Protein AF-A0A4C2ACC9-F1 (afdb_monomer_lite)

Secondary structure (DSSP, 8-state):
--TTS-EEEEETTTTEEEEE-TTSSEEEEEETTEEEEEETTEEEEEE--TTS--EEEEEETTEEEEEETT-S-EEEEETTEEEEE--------S-THHHHHT-

Structure (mmCIF, N/CA/C/O backbone):
data_AF-A0A4C2ACC9-F1
#
_entry.id   AF-A0A4C2ACC9-F1
#
loop_
_atom_site.group_PDB
_atom_site.id
_atom_site.type_symbol
_atom_site.label_atom_id
_atom_site.label_alt_id
_atom_site.label_comp_id
_atom_site.label_asym_id
_atom_site.label_entity_id
_atom_site.label_seq_id
_atom_site.pdbx_PDB_ins_code
_atom_site.Cartn_x
_atom_site.Cartn_y
_atom_site.Cartn_z
_atom_site.occupancy
_atom_site.B_iso_or_equiv
_atom_site.auth_seq_id
_atom_site.auth_comp_id
_atom_site.auth_asym_id
_atom_site.auth_atom_id
_atom_site.pdbx_PDB_model_num
ATOM 1 N N . MET A 1 1 ? 14.655 -3.770 -15.745 1.00 89.19 1 MET A N 1
ATOM 2 C CA . MET A 1 1 ? 14.183 -2.541 -16.412 1.00 89.19 1 MET A CA 1
ATOM 3 C C . MET A 1 1 ? 13.518 -2.969 -17.703 1.00 89.19 1 MET A C 1
ATOM 5 O O . MET A 1 1 ? 14.042 -3.882 -18.333 1.00 89.19 1 MET A O 1
ATOM 9 N N . THR A 1 2 ? 12.357 -2.424 -18.042 1.00 92.31 2 THR A N 1
ATOM 10 C CA . THR A 1 2 ? 11.725 -2.678 -19.342 1.00 92.31 2 THR A CA 1
ATOM 11 C C . THR A 1 2 ? 12.346 -1.781 -20.416 1.00 92.31 2 THR A C 1
ATOM 13 O O . THR A 1 2 ? 12.988 -0.780 -20.096 1.00 92.31 2 THR A O 1
ATOM 16 N N . ILE A 1 3 ? 12.158 -2.125 -21.694 1.00 91.19 3 ILE A N 1
ATOM 17 C CA . ILE A 1 3 ? 12.659 -1.321 -22.828 1.00 91.19 3 ILE A CA 1
ATOM 18 C C . ILE A 1 3 ? 12.072 0.096 -22.796 1.00 91.19 3 ILE A C 1
ATOM 20 O O . ILE A 1 3 ? 12.732 1.061 -23.165 1.00 91.19 3 ILE A O 1
ATOM 24 N N . ASP A 1 4 ? 10.835 0.224 -22.328 1.00 89.94 4 ASP A N 1
ATOM 25 C CA . ASP A 1 4 ? 10.113 1.483 -22.248 1.00 89.94 4 ASP A CA 1
ATOM 26 C C . ASP A 1 4 ? 10.424 2.291 -20.972 1.00 89.94 4 ASP A C 1
ATOM 28 O O . ASP A 1 4 ? 9.948 3.414 -20.843 1.00 89.94 4 ASP A O 1
ATOM 32 N N . GLY A 1 5 ? 11.282 1.786 -20.077 1.00 94.44 5 GLY A N 1
ATOM 33 C CA . GLY A 1 5 ? 11.874 2.562 -18.981 1.00 94.44 5 GLY A CA 1
ATOM 34 C C . GLY A 1 5 ? 11.269 2.336 -17.594 1.00 94.44 5 GLY A C 1
ATOM 35 O O . GLY A 1 5 ? 11.657 3.024 -16.651 1.00 94.44 5 GLY A O 1
ATOM 36 N N . ALA A 1 6 ? 10.364 1.370 -17.421 1.00 97.62 6 ALA A N 1
ATOM 37 C CA . ALA A 1 6 ? 9.929 0.950 -16.092 1.00 97.62 6 ALA A CA 1
ATOM 38 C C . ALA A 1 6 ? 11.067 0.223 -15.354 1.00 97.6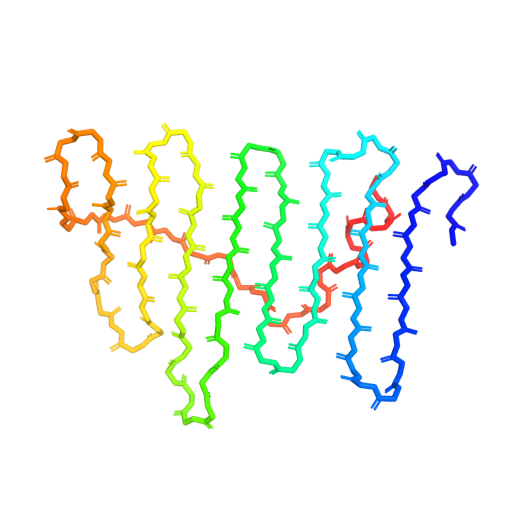2 6 ALA A C 1
ATOM 40 O O . ALA A 1 6 ? 11.895 -0.486 -15.943 1.00 97.62 6 ALA A O 1
ATOM 41 N N . VAL A 1 7 ? 11.109 0.362 -14.030 1.00 97.94 7 VAL A N 1
ATOM 42 C CA . VAL A 1 7 ? 12.165 -0.206 -13.183 1.00 97.94 7 VAL A CA 1
ATOM 43 C C . VAL A 1 7 ? 11.542 -1.086 -12.115 1.00 97.94 7 VAL A C 1
ATOM 45 O O . VAL A 1 7 ? 10.604 -0.687 -11.437 1.00 97.94 7 VAL A O 1
ATOM 48 N N . ARG A 1 8 ? 12.092 -2.288 -11.933 1.00 97.88 8 ARG A N 1
ATOM 49 C CA . ARG A 1 8 ? 11.792 -3.169 -10.804 1.00 97.88 8 ARG A CA 1
ATOM 50 C C . ARG A 1 8 ? 13.098 -3.717 -10.263 1.00 97.88 8 ARG A C 1
ATOM 52 O O . ARG A 1 8 ? 13.940 -4.177 -11.033 1.00 97.88 8 ARG A O 1
ATOM 59 N N . MET A 1 9 ? 13.264 -3.637 -8.952 1.00 97.88 9 MET A N 1
ATOM 60 C CA . MET A 1 9 ? 14.446 -4.085 -8.229 1.00 97.88 9 MET A CA 1
ATOM 61 C C . MET A 1 9 ? 14.027 -5.073 -7.151 1.00 97.88 9 MET A C 1
ATOM 63 O O . MET A 1 9 ? 13.013 -4.883 -6.479 1.00 97.88 9 MET A O 1
ATOM 67 N N . THR A 1 10 ? 14.831 -6.114 -6.962 1.00 97.88 10 THR A N 1
ATOM 68 C CA . THR A 1 10 ? 14.590 -7.140 -5.949 1.00 97.88 10 THR A CA 1
ATOM 69 C C . THR A 1 10 ? 15.845 -7.310 -5.109 1.00 97.88 10 THR A C 1
ATOM 71 O O . THR A 1 10 ? 16.890 -7.712 -5.611 1.00 97.88 10 THR A O 1
ATOM 74 N N . ASN A 1 11 ? 15.736 -7.021 -3.816 1.00 97.75 11 ASN A N 1
ATOM 75 C CA . ASN A 1 11 ? 16.727 -7.403 -2.825 1.00 97.75 11 ASN A CA 1
ATOM 76 C C . ASN A 1 11 ? 16.280 -8.727 -2.201 1.00 97.75 11 ASN A C 1
ATOM 78 O O . ASN A 1 11 ? 15.498 -8.747 -1.250 1.00 97.75 11 ASN A O 1
ATOM 82 N N . VAL A 1 12 ? 16.782 -9.827 -2.761 1.00 95.81 12 VAL A N 1
ATOM 83 C CA . VAL A 1 12 ? 16.433 -11.192 -2.338 1.00 95.81 12 VAL A CA 1
ATOM 84 C C . VAL A 1 12 ? 16.843 -11.448 -0.885 1.00 95.81 12 VAL A C 1
ATOM 86 O O . VAL A 1 12 ? 16.089 -12.060 -0.140 1.00 95.81 12 VAL A O 1
ATOM 89 N N . LYS A 1 13 ? 17.993 -10.920 -0.443 1.00 97.62 13 LYS A N 1
ATOM 90 C CA . LYS A 1 13 ? 18.508 -11.126 0.923 1.00 97.62 13 LYS A CA 1
ATOM 91 C C . LYS A 1 13 ? 17.550 -10.601 1.995 1.00 97.62 13 LYS A C 1
ATOM 93 O O . LYS A 1 13 ? 17.389 -11.234 3.031 1.00 97.62 13 LYS A O 1
ATOM 98 N N . ASN A 1 14 ? 16.931 -9.450 1.741 1.00 97.31 14 ASN A N 1
ATOM 99 C CA . ASN A 1 14 ? 16.046 -8.787 2.700 1.00 97.31 14 ASN A CA 1
ATOM 100 C C .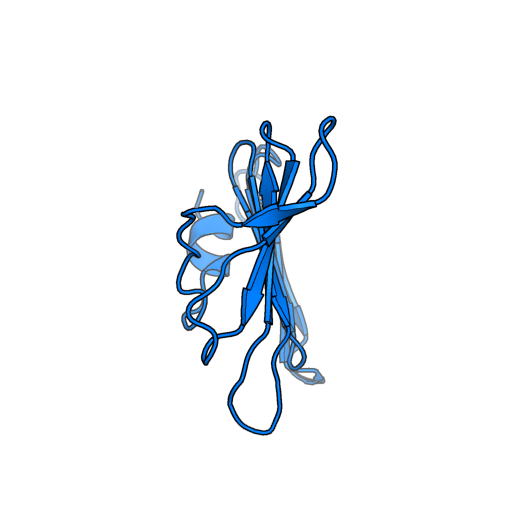 ASN A 1 14 ? 14.555 -8.953 2.362 1.00 97.31 14 ASN A C 1
ATOM 102 O O . ASN A 1 14 ? 13.717 -8.380 3.054 1.00 97.31 14 ASN A O 1
ATOM 106 N N . ASN A 1 15 ? 14.214 -9.701 1.306 1.00 95.94 15 ASN A N 1
ATOM 107 C CA . ASN A 1 15 ? 12.850 -9.839 0.786 1.00 95.94 15 ASN A CA 1
ATOM 108 C C . ASN A 1 15 ? 12.168 -8.487 0.505 1.00 95.94 15 ASN A C 1
ATOM 110 O O . ASN A 1 15 ? 11.015 -8.266 0.880 1.00 95.94 15 ASN A O 1
ATOM 114 N N . ILE A 1 16 ? 12.896 -7.574 -0.148 1.00 98.25 16 ILE A N 1
ATOM 115 C CA . ILE A 1 16 ? 12.389 -6.247 -0.521 1.00 98.25 16 ILE A CA 1
ATOM 116 C C . ILE A 1 16 ? 12.236 -6.168 -2.037 1.00 98.25 16 ILE A C 1
ATOM 118 O O . ILE A 1 16 ? 13.166 -6.499 -2.775 1.00 98.25 16 ILE A O 1
ATOM 122 N N . ILE A 1 17 ? 11.087 -5.688 -2.504 1.00 98.44 17 ILE A N 1
ATOM 123 C CA . ILE A 1 17 ? 10.818 -5.442 -3.923 1.00 98.44 17 ILE A CA 1
ATOM 124 C C . ILE A 1 17 ? 10.383 -3.993 -4.093 1.00 98.44 17 ILE A C 1
ATOM 126 O O . ILE A 1 17 ? 9.504 -3.523 -3.377 1.00 98.44 17 ILE A O 1
ATOM 130 N N . LEU A 1 18 ? 10.988 -3.302 -5.051 1.00 98.25 18 LEU A N 1
ATOM 131 C CA . LEU A 1 18 ? 10.629 -1.948 -5.460 1.00 98.25 18 LEU A CA 1
ATOM 132 C C . LEU A 1 18 ? 10.258 -1.963 -6.939 1.00 98.25 18 LEU A C 1
ATOM 134 O O . LEU A 1 18 ? 10.963 -2.588 -7.729 1.00 98.25 18 LEU A O 1
ATOM 138 N N . ALA A 1 19 ? 9.195 -1.266 -7.326 1.00 98.31 19 ALA A N 1
ATOM 139 C CA . ALA A 1 19 ? 8.823 -1.071 -8.722 1.00 98.31 19 ALA A CA 1
ATOM 140 C C . ALA A 1 19 ? 8.341 0.357 -8.988 1.00 98.31 19 ALA A C 1
ATOM 142 O O . ALA A 1 19 ? 7.707 0.976 -8.136 1.00 98.31 19 ALA A O 1
ATOM 143 N N . LEU A 1 20 ? 8.620 0.850 -10.190 1.00 97.81 20 LEU A N 1
ATOM 144 C CA . LEU A 1 20 ? 8.207 2.147 -10.709 1.00 97.81 20 LEU A CA 1
ATOM 145 C C . LEU A 1 20 ? 7.818 1.968 -12.180 1.00 97.81 20 LEU A C 1
ATOM 147 O O . LEU A 1 20 ? 8.615 1.459 -12.970 1.00 97.81 20 LEU A O 1
ATOM 151 N N . SER A 1 21 ? 6.600 2.374 -12.537 1.00 97.00 21 SER A N 1
ATOM 152 C CA . SER A 1 21 ? 6.126 2.373 -13.929 1.00 97.00 21 SER A CA 1
ATOM 153 C C . SER A 1 21 ? 6.889 3.396 -14.769 1.00 97.00 21 SER A C 1
ATOM 155 O O . SER A 1 21 ? 7.354 4.398 -14.220 1.00 97.00 21 SER A O 1
ATOM 157 N N . ARG A 1 22 ? 6.908 3.231 -16.095 1.00 95.31 22 ARG A N 1
ATOM 158 C CA . ARG A 1 22 ? 7.571 4.156 -17.033 1.00 95.31 22 ARG A CA 1
ATOM 159 C C . ARG A 1 22 ? 7.242 5.633 -16.791 1.00 95.31 22 ARG A C 1
ATOM 161 O O . ARG A 1 22 ? 8.125 6.481 -16.819 1.00 95.31 22 ARG A O 1
ATOM 168 N N . SER A 1 23 ? 5.964 5.953 -16.594 1.00 93.75 23 SER A N 1
ATOM 169 C CA . SER A 1 23 ? 5.482 7.335 -16.453 1.00 93.75 23 SER A CA 1
ATOM 170 C C . SER A 1 23 ? 5.639 7.905 -15.040 1.00 93.75 23 SER A C 1
ATOM 172 O O . SER A 1 23 ? 5.305 9.063 -14.809 1.00 93.75 23 SER A O 1
ATOM 174 N N . GLY A 1 24 ? 6.068 7.089 -14.072 1.00 91.62 24 GLY A N 1
ATOM 175 C CA . GLY A 1 24 ? 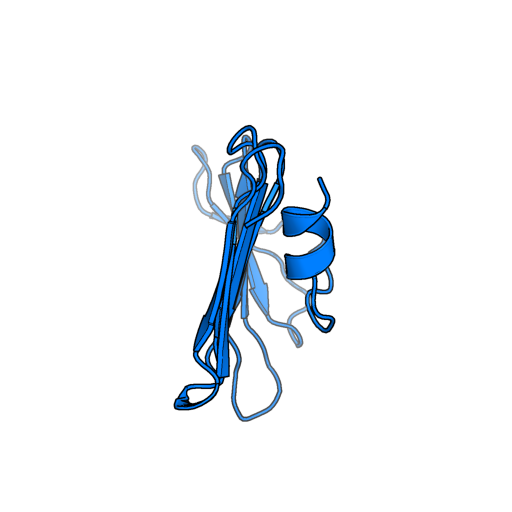6.032 7.431 -12.649 1.00 91.62 24 GLY A CA 1
ATOM 176 C C . GLY A 1 24 ? 4.624 7.485 -12.033 1.00 91.62 24 GLY A C 1
ATOM 177 O O . GLY A 1 24 ? 4.498 7.734 -10.837 1.00 91.62 24 GLY A O 1
ATOM 178 N N . ALA A 1 25 ? 3.563 7.210 -12.803 1.00 94.00 25 ALA A N 1
ATOM 179 C CA . ALA A 1 25 ? 2.174 7.272 -12.331 1.00 94.00 25 ALA A CA 1
ATOM 180 C C . ALA A 1 25 ? 1.772 6.114 -11.392 1.00 94.00 25 ALA A C 1
ATOM 182 O O . ALA A 1 25 ? 0.693 6.137 -10.793 1.00 94.00 25 ALA A O 1
ATOM 183 N N . ALA A 1 26 ? 2.613 5.083 -11.279 1.00 96.94 26 ALA A N 1
ATOM 184 C CA . ALA A 1 26 ? 2.478 4.016 -10.302 1.00 96.94 26 ALA A CA 1
ATOM 185 C C . ALA A 1 26 ? 3.842 3.614 -9.727 1.00 96.94 26 ALA A C 1
ATOM 187 O O . ALA A 1 26 ? 4.845 3.548 -10.442 1.00 96.94 26 ALA A O 1
ATOM 188 N N . ALA A 1 27 ? 3.865 3.311 -8.432 1.00 97.94 27 ALA A N 1
ATOM 189 C CA . ALA A 1 27 ? 5.043 2.805 -7.736 1.00 97.94 27 ALA A CA 1
ATOM 190 C C . ALA A 1 27 ? 4.634 1.795 -6.659 1.00 97.94 27 ALA A C 1
ATOM 192 O O . ALA A 1 27 ? 3.557 1.906 -6.077 1.00 97.94 27 ALA A O 1
ATOM 193 N N . GLY A 1 28 ? 5.488 0.816 -6.380 1.00 98.12 28 GLY A N 1
ATOM 194 C CA . GLY A 1 28 ? 5.217 -0.224 -5.395 1.00 98.12 28 GLY A CA 1
ATOM 195 C C . GLY A 1 28 ? 6.436 -0.588 -4.560 1.00 98.12 28 GLY A C 1
ATOM 196 O O . GLY A 1 28 ? 7.545 -0.675 -5.083 1.00 98.12 28 GLY A O 1
ATOM 197 N N . LEU A 1 29 ? 6.211 -0.837 -3.273 1.00 98.44 29 LEU A N 1
ATOM 198 C CA . LEU A 1 29 ? 7.175 -1.388 -2.326 1.00 98.44 29 LEU A CA 1
ATOM 199 C C . LEU A 1 29 ? 6.551 -2.598 -1.630 1.00 98.44 29 LEU A C 1
ATOM 201 O O . LEU A 1 29 ? 5.484 -2.489 -1.027 1.00 98.44 29 LEU A O 1
ATOM 205 N N . ILE A 1 30 ? 7.258 -3.722 -1.645 1.00 98.38 30 ILE A N 1
ATOM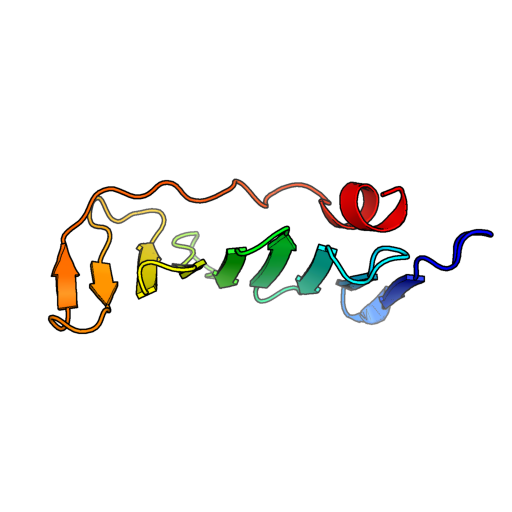 206 C CA . ILE A 1 30 ? 7.005 -4.868 -0.771 1.00 98.38 30 ILE A CA 1
ATOM 207 C C . ILE A 1 30 ? 8.200 -4.994 0.168 1.00 98.38 30 ILE A C 1
ATOM 209 O O . ILE A 1 30 ? 9.337 -5.089 -0.285 1.00 98.38 30 ILE A O 1
ATOM 213 N N . HIS A 1 31 ? 7.936 -4.985 1.470 1.00 97.50 31 HIS A N 1
ATOM 214 C CA . HIS A 1 31 ? 8.911 -5.113 2.547 1.00 97.50 31 HIS A CA 1
ATOM 215 C C . HIS A 1 31 ? 8.383 -6.121 3.591 1.00 97.50 31 HIS A C 1
ATOM 217 O O . HIS A 1 31 ? 7.167 -6.230 3.774 1.00 97.50 31 HIS A O 1
ATOM 223 N N . PRO A 1 32 ? 9.239 -6.838 4.345 1.00 95.75 32 PRO A N 1
ATOM 224 C CA . PRO A 1 32 ? 8.773 -7.771 5.380 1.00 95.75 32 PRO A CA 1
ATOM 225 C C . PRO A 1 32 ? 7.834 -7.142 6.422 1.00 95.75 32 PRO A C 1
ATOM 227 O O . PRO A 1 32 ? 6.892 -7.782 6.884 1.00 95.75 32 PRO A O 1
ATOM 230 N N . ASN A 1 33 ? 8.057 -5.864 6.740 1.00 96.19 33 ASN A N 1
ATOM 231 C CA . ASN A 1 33 ? 7.259 -5.105 7.712 1.00 96.19 33 ASN A CA 1
ATOM 232 C C . ASN A 1 33 ? 6.072 -4.350 7.096 1.00 96.19 33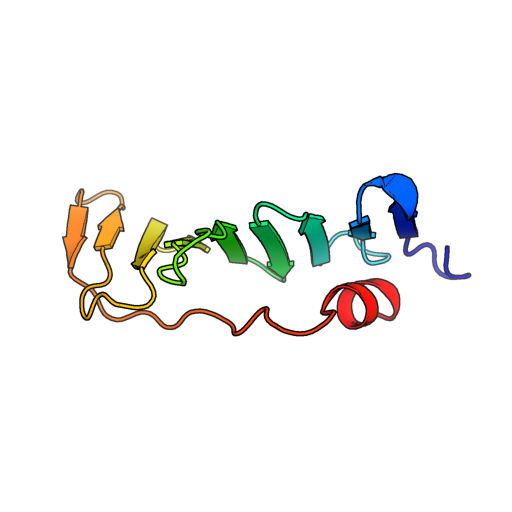 ASN A C 1
ATOM 234 O O . ASN A 1 33 ? 5.308 -3.723 7.828 1.00 96.19 33 ASN A O 1
ATOM 238 N N . GLY A 1 34 ? 5.892 -4.381 5.775 1.00 96.81 34 GLY A N 1
ATOM 239 C CA . GLY A 1 34 ? 4.779 -3.670 5.163 1.00 96.81 34 GLY A CA 1
ATOM 240 C C . GLY A 1 34 ? 4.864 -3.508 3.656 1.00 96.81 34 GLY A C 1
ATOM 241 O O . GLY A 1 34 ? 5.815 -3.923 3.003 1.00 96.81 34 GLY A O 1
ATOM 242 N N . ARG A 1 35 ? 3.830 -2.902 3.092 1.00 98.25 35 ARG A N 1
ATOM 243 C CA . ARG A 1 35 ? 3.678 -2.687 1.657 1.00 98.25 35 ARG A CA 1
ATOM 244 C C . ARG A 1 35 ? 3.218 -1.258 1.416 1.00 98.25 35 ARG A C 1
ATOM 246 O O . ARG A 1 35 ? 2.466 -0.722 2.226 1.00 98.25 35 ARG A O 1
ATOM 253 N N . VAL A 1 36 ? 3.672 -0.657 0.323 1.00 98.44 36 VAL A N 1
ATOM 254 C CA . VAL A 1 36 ? 3.219 0.663 -0.133 1.00 98.44 36 VAL A CA 1
ATOM 255 C C . VAL A 1 36 ? 2.872 0.558 -1.606 1.00 98.44 36 VAL A C 1
ATOM 257 O O . VAL A 1 36 ? 3.703 0.112 -2.397 1.00 98.44 36 VAL A O 1
ATOM 260 N N . TYR A 1 37 ? 1.670 0.979 -1.978 1.00 98.19 37 TYR A N 1
ATOM 261 C CA . TYR A 1 37 ? 1.222 1.012 -3.359 1.00 98.19 37 TYR A CA 1
ATOM 262 C C . TYR A 1 37 ? 0.702 2.397 -3.725 1.00 98.19 37 TYR A C 1
ATOM 264 O O . TYR A 1 37 ? -0.330 2.848 -3.236 1.00 98.19 37 TYR A O 1
ATOM 272 N N . HIS A 1 38 ? 1.431 3.068 -4.607 1.00 96.12 38 HIS A N 1
ATOM 273 C CA . HIS A 1 38 ? 1.028 4.308 -5.246 1.00 96.12 38 HIS A CA 1
ATOM 274 C C . HIS A 1 38 ? 0.408 3.997 -6.610 1.00 96.12 38 HIS A C 1
ATOM 276 O O . HIS A 1 38 ? 1.039 3.350 -7.453 1.00 96.12 38 HIS A O 1
ATOM 282 N N . TYR A 1 39 ? -0.815 4.475 -6.835 1.00 94.44 39 TYR A N 1
ATOM 283 C CA . TYR A 1 39 ? -1.509 4.338 -8.108 1.00 94.44 39 TYR A CA 1
ATOM 284 C C . TYR A 1 39 ? -2.461 5.514 -8.354 1.00 94.44 39 TYR A C 1
ATOM 286 O O . TYR A 1 39 ? -3.349 5.817 -7.552 1.00 94.44 39 TYR A O 1
ATOM 294 N N . GLY A 1 40 ? -2.303 6.174 -9.505 1.00 90.81 40 GLY A N 1
ATOM 295 C CA . GLY A 1 40 ? -3.120 7.339 -9.846 1.00 90.81 40 GLY A CA 1
ATOM 296 C C . GLY A 1 40 ? -2.934 8.455 -8.815 1.00 90.81 40 GLY A C 1
ATOM 297 O O . GLY A 1 40 ? -1.833 8.952 -8.643 1.00 90.81 40 GLY A O 1
ATOM 298 N N . SER A 1 41 ? -4.005 8.842 -8.118 1.00 92.75 41 SER A N 1
ATOM 299 C CA . SER A 1 41 ? -3.976 9.864 -7.057 1.00 92.75 41 SER A CA 1
ATOM 300 C C . SER A 1 41 ? -4.016 9.293 -5.634 1.00 92.75 41 SER A C 1
ATOM 302 O O . SER A 1 41 ? -4.327 10.018 -4.686 1.00 92.75 41 SER A O 1
ATOM 304 N N . ARG A 1 42 ? -3.773 7.986 -5.473 1.00 96.19 42 ARG A N 1
ATOM 305 C CA . ARG A 1 42 ? -3.879 7.278 -4.192 1.00 96.19 42 ARG A CA 1
ATOM 306 C C . ARG A 1 42 ? -2.559 6.637 -3.801 1.00 96.19 42 ARG A C 1
ATOM 308 O O . ARG A 1 42 ? -1.817 6.146 -4.651 1.00 96.19 42 ARG A O 1
ATOM 315 N N . VAL A 1 43 ? -2.316 6.593 -2.497 1.00 98.25 43 VAL A N 1
ATOM 316 C CA . VAL A 1 43 ? -1.251 5.790 -1.893 1.00 98.25 43 VAL A CA 1
ATOM 317 C C . VAL A 1 43 ? -1.860 4.949 -0.788 1.00 98.25 43 VAL A C 1
ATOM 319 O O . VAL A 1 43 ? -2.458 5.491 0.138 1.00 98.25 43 VAL A O 1
ATOM 322 N N . GLU A 1 44 ? -1.693 3.638 -0.872 1.00 98.25 44 GLU A N 1
ATOM 323 C CA . GLU A 1 44 ? -2.102 2.698 0.166 1.00 98.25 44 GLU A CA 1
ATOM 324 C C . GLU A 1 44 ? -0.888 2.082 0.842 1.00 98.25 44 GLU A C 1
ATOM 326 O O . GLU A 1 44 ? 0.101 1.741 0.199 1.00 98.25 44 GLU A O 1
ATOM 331 N N . ILE A 1 45 ? -0.965 1.960 2.160 1.00 98.38 45 ILE A N 1
ATOM 332 C CA . ILE A 1 45 ? 0.084 1.428 3.015 1.00 98.38 45 ILE A CA 1
ATOM 333 C C . ILE A 1 45 ? -0.535 0.319 3.851 1.00 98.38 45 ILE A C 1
ATOM 335 O O . ILE A 1 45 ? -1.569 0.518 4.483 1.00 98.38 45 ILE A O 1
ATOM 339 N N . GLN A 1 46 ? 0.126 -0.830 3.892 1.00 97.75 46 GLN A N 1
ATOM 340 C CA . GLN A 1 46 ? -0.153 -1.901 4.841 1.00 97.75 46 GLN A CA 1
ATOM 341 C C . GLN A 1 46 ? 1.069 -2.045 5.738 1.00 97.75 46 GLN A C 1
ATOM 343 O O . GLN A 1 46 ? 2.147 -2.396 5.267 1.00 97.75 46 GLN A O 1
ATOM 348 N N . ALA A 1 47 ? 0.910 -1.808 7.032 1.00 97.19 47 ALA A N 1
ATOM 349 C CA . ALA A 1 47 ? 1.899 -2.160 8.036 1.00 97.19 47 ALA A CA 1
ATOM 350 C C . ALA A 1 47 ? 1.596 -3.570 8.551 1.00 97.19 47 ALA A C 1
ATOM 352 O O . ALA A 1 47 ? 0.522 -3.823 9.113 1.00 97.19 47 ALA A O 1
ATOM 353 N N . ARG A 1 48 ? 2.544 -4.494 8.358 1.00 94.12 48 ARG A N 1
ATOM 354 C CA . ARG A 1 48 ? 2.387 -5.873 8.822 1.00 94.12 48 ARG A CA 1
ATOM 355 C C . ARG A 1 48 ? 2.470 -5.939 10.336 1.00 94.12 48 ARG A C 1
ATOM 357 O O . ARG A 1 48 ? 3.330 -5.317 10.954 1.00 94.12 48 ARG A O 1
ATOM 364 N N . HIS A 1 49 ? 1.604 -6.752 10.925 1.00 89.94 49 HIS A N 1
ATOM 365 C CA . HIS A 1 49 ? 1.666 -7.094 12.337 1.00 89.94 49 HIS A CA 1
ATOM 366 C C . HIS A 1 49 ? 1.963 -8.582 12.495 1.00 89.94 49 HIS A C 1
ATOM 368 O O . HIS A 1 49 ? 1.314 -9.408 11.857 1.00 89.94 49 HIS A O 1
ATOM 374 N N . GLN A 1 50 ? 2.908 -8.938 13.369 1.00 82.88 50 GLN A N 1
ATOM 375 C CA . GLN A 1 50 ? 3.328 -10.334 13.553 1.00 82.88 50 GLN A CA 1
ATOM 376 C C . GLN A 1 50 ? 2.178 -11.256 13.996 1.00 82.88 50 GLN A C 1
ATOM 378 O O . GLN A 1 50 ? 2.193 -12.440 13.685 1.00 82.88 50 GLN A O 1
ATOM 383 N N . GLN A 1 51 ? 1.160 -10.708 14.667 1.00 85.44 51 GLN A N 1
ATOM 384 C CA . GLN A 1 51 ? -0.002 -11.452 15.174 1.00 85.44 51 GLN A CA 1
ATOM 385 C C . GLN A 1 51 ? -1.254 -11.327 14.276 1.00 85.44 51 GLN A C 1
ATOM 387 O O . GLN A 1 51 ? -2.368 -11.521 14.747 1.00 85.44 51 GLN A O 1
ATOM 392 N N . GLY A 1 52 ? -1.112 -10.926 13.007 1.00 85.06 52 GLY A N 1
ATOM 393 C CA . GLY A 1 52 ? -2.208 -10.958 12.021 1.00 85.06 52 GLY A CA 1
ATOM 394 C C . GLY A 1 52 ? -3.151 -9.747 11.983 1.00 85.06 52 GLY A C 1
ATOM 395 O O . GLY A 1 52 ? -3.957 -9.646 11.069 1.00 85.06 52 GLY A O 1
ATOM 396 N N . ASN A 1 53 ? -3.038 -8.788 12.907 1.00 93.81 53 ASN A N 1
ATOM 397 C CA . ASN A 1 53 ? -3.821 -7.543 12.867 1.00 93.81 53 ASN A CA 1
ATOM 398 C C . ASN A 1 53 ? -3.081 -6.415 12.121 1.00 93.81 53 ASN A C 1
ATOM 400 O O . ASN A 1 53 ? -2.526 -5.495 12.745 1.00 93.81 53 ASN A O 1
ATOM 404 N N . ASN A 1 54 ? -3.003 -6.522 10.792 1.00 95.75 54 ASN A N 1
ATOM 405 C CA . ASN A 1 54 ? -2.327 -5.525 9.960 1.00 95.75 54 ASN A CA 1
ATOM 406 C C . ASN A 1 54 ? -3.013 -4.161 10.078 1.00 95.75 54 ASN A C 1
ATOM 408 O O . ASN A 1 54 ? -4.221 -4.079 10.283 1.00 95.75 54 ASN A O 1
ATOM 412 N N . LYS A 1 55 ? -2.233 -3.085 9.964 1.00 96.75 55 LYS A N 1
ATOM 413 C CA . LYS A 1 55 ? -2.764 -1.716 9.958 1.00 96.75 55 LYS A CA 1
ATOM 414 C C . LYS A 1 55 ? -2.681 -1.154 8.556 1.00 96.75 55 LYS A C 1
ATOM 416 O O . LYS A 1 55 ? -1.717 -1.421 7.842 1.00 96.75 55 LYS A O 1
ATOM 421 N N . TYR A 1 56 ? -3.666 -0.358 8.192 1.00 97.81 56 TYR A N 1
ATOM 422 C CA . TYR A 1 56 ? -3.793 0.197 6.862 1.00 97.81 56 TYR A CA 1
ATOM 423 C C . TYR A 1 56 ? -3.864 1.713 6.933 1.00 97.81 56 TYR A C 1
ATOM 425 O O . TYR A 1 56 ? -4.496 2.267 7.834 1.00 97.81 56 TYR A O 1
ATOM 433 N N . ALA A 1 57 ? -3.228 2.370 5.971 1.00 98.19 57 ALA A N 1
ATOM 434 C CA . ALA A 1 57 ? -3.376 3.795 5.733 1.00 98.19 57 ALA A CA 1
ATOM 435 C C . ALA A 1 57 ? -3.615 4.045 4.242 1.00 98.19 57 ALA A C 1
ATOM 437 O O . ALA A 1 57 ? -2.988 3.406 3.399 1.00 98.19 57 ALA A O 1
ATOM 438 N N . LYS A 1 58 ? -4.509 4.974 3.910 1.00 98.12 58 LYS A N 1
ATOM 439 C CA . LYS A 1 58 ? -4.779 5.396 2.535 1.00 98.12 58 LYS A CA 1
ATOM 440 C C . LYS A 1 58 ? -4.741 6.909 2.454 1.00 98.12 58 LYS A C 1
ATOM 442 O O . LYS A 1 58 ? -5.562 7.578 3.072 1.00 98.12 58 LYS A O 1
ATOM 447 N N . MET A 1 59 ? -3.830 7.438 1.649 1.00 98.12 59 MET A N 1
ATOM 448 C CA . MET A 1 59 ? -3.732 8.861 1.333 1.00 98.12 59 MET A CA 1
ATOM 449 C C . MET A 1 59 ? -4.390 9.134 -0.019 1.00 98.12 59 MET A C 1
ATOM 451 O O . MET A 1 59 ? -4.130 8.423 -0.993 1.00 98.12 59 MET A O 1
ATOM 455 N N . TRP A 1 60 ? -5.248 10.152 -0.075 1.00 95.75 60 TRP A N 1
ATOM 456 C CA . TRP A 1 60 ? -5.977 10.559 -1.279 1.00 95.75 60 TRP A CA 1
ATOM 457 C C . TRP A 1 60 ? -6.568 11.967 -1.125 1.00 95.75 60 TRP A C 1
ATOM 459 O O . TRP A 1 60 ? -6.422 12.605 -0.088 1.00 95.75 60 TRP A O 1
ATOM 469 N N . TYR A 1 61 ? -7.277 12.452 -2.149 1.00 94.88 61 TYR A N 1
ATOM 470 C CA . TYR A 1 61 ? -7.803 13.825 -2.188 1.00 94.88 61 TYR A CA 1
ATOM 471 C C . TYR A 1 61 ? -8.747 14.198 -1.030 1.00 94.88 61 TYR A C 1
ATOM 473 O O . TYR A 1 61 ? -8.941 15.382 -0.776 1.00 94.88 61 TYR A O 1
ATOM 481 N N . LYS A 1 62 ? -9.350 13.217 -0.340 1.00 94.62 62 LYS A N 1
ATOM 482 C CA . LYS A 1 62 ? -10.218 13.475 0.820 1.00 94.62 62 LYS A CA 1
ATOM 483 C C . LYS A 1 62 ? -9.462 13.583 2.146 1.00 94.62 62 LYS A C 1
ATOM 485 O O . LYS A 1 62 ? -10.083 13.988 3.115 1.00 94.62 62 LYS A O 1
ATOM 490 N N . GLY A 1 63 ? -8.182 13.207 2.212 1.00 97.19 63 GLY A N 1
ATOM 491 C CA . GLY A 1 63 ? -7.400 13.149 3.452 1.00 97.19 63 GLY A CA 1
ATOM 492 C C . GLY A 1 63 ? -6.655 11.824 3.611 1.00 97.19 63 GLY A C 1
ATOM 493 O O . GLY A 1 63 ? -6.230 11.215 2.623 1.00 97.19 63 GLY A O 1
ATOM 494 N N . VAL A 1 64 ? -6.503 11.371 4.858 1.00 98.19 64 VAL A N 1
ATOM 495 C CA . VAL A 1 64 ? -5.852 10.093 5.184 1.00 98.19 64 VAL A CA 1
ATOM 496 C C . VAL A 1 64 ? -6.789 9.195 5.984 1.00 98.19 64 VAL A C 1
ATOM 498 O O . VAL A 1 64 ? -7.199 9.546 7.088 1.00 98.19 64 VAL A O 1
ATOM 501 N N . SER A 1 65 ? -7.123 8.035 5.420 1.00 98.12 65 SER A N 1
ATOM 502 C CA . SER A 1 65 ? -7.921 6.998 6.077 1.00 98.12 65 SER A CA 1
ATOM 503 C C . SER A 1 65 ? -7.007 6.006 6.799 1.00 98.12 65 SER A C 1
ATOM 505 O O . SER A 1 65 ? -6.013 5.573 6.221 1.00 98.12 65 SER A O 1
ATOM 507 N N . PHE A 1 66 ? -7.369 5.582 8.007 1.00 98.19 66 PHE A N 1
ATOM 508 C CA . PHE A 1 66 ? -6.679 4.564 8.797 1.00 98.19 66 PHE A CA 1
ATOM 509 C C . PHE A 1 66 ? -7.649 3.480 9.259 1.00 98.19 66 PHE A C 1
ATOM 511 O O . PHE A 1 66 ? -8.763 3.776 9.690 1.00 98.19 66 PHE A O 1
ATOM 518 N N . THR A 1 67 ? -7.214 2.224 9.228 1.00 97.62 67 THR A N 1
ATOM 519 C CA . THR A 1 67 ? -7.937 1.113 9.863 1.00 97.62 67 THR A CA 1
ATOM 520 C C . THR A 1 67 ? -6.976 -0.006 10.266 1.00 97.62 67 THR A C 1
ATOM 522 O O . THR A 1 67 ? -5.768 0.075 10.031 1.00 97.62 67 THR A O 1
ATOM 525 N N . ALA A 1 68 ? -7.501 -1.053 10.890 1.00 95.94 68 ALA A N 1
ATOM 526 C CA . ALA A 1 68 ? -6.787 -2.290 11.158 1.00 95.94 68 ALA A CA 1
ATOM 527 C C . ALA A 1 68 ? -7.651 -3.479 10.730 1.00 95.94 68 ALA A C 1
ATOM 529 O O . ALA A 1 68 ? -8.872 -3.390 10.740 1.00 95.94 68 ALA A O 1
ATOM 530 N N . GLU A 1 69 ? -7.019 -4.590 10.367 1.00 93.31 69 GLU A N 1
ATOM 531 C CA . GLU A 1 69 ? -7.680 -5.775 9.804 1.00 93.31 69 GLU A CA 1
ATOM 532 C C . GLU A 1 69 ? -8.801 -6.329 10.692 1.00 93.31 69 GLU A C 1
ATOM 534 O O . GLU A 1 69 ? -9.840 -6.756 10.202 1.00 93.31 69 GLU A O 1
ATOM 539 N N . GLN A 1 70 ? -8.606 -6.281 12.011 1.00 92.50 70 GLN A N 1
ATOM 540 C CA . GLN A 1 70 ? -9.578 -6.740 13.008 1.00 92.50 70 GLN A CA 1
ATOM 541 C C . GLN A 1 70 ? -10.397 -5.586 13.609 1.00 92.50 70 GLN A C 1
ATOM 543 O O . GLN A 1 70 ? -10.902 -5.692 14.725 1.00 92.50 70 GLN A O 1
ATOM 548 N N . CYS A 1 71 ? -10.502 -4.459 12.905 1.00 92.69 71 CYS A N 1
ATOM 549 C CA . CYS A 1 71 ? -11.262 -3.294 13.337 1.00 92.69 71 CYS A CA 1
ATOM 550 C C . CYS A 1 71 ? -12.409 -3.019 12.362 1.00 92.69 71 CYS A C 1
ATOM 552 O O . CYS A 1 71 ? -12.199 -2.897 11.161 1.00 92.69 71 CYS A O 1
ATOM 554 N N . ALA A 1 72 ? -13.624 -2.854 12.886 1.00 90.69 72 ALA A N 1
ATOM 555 C CA . ALA A 1 72 ? -14.782 -2.469 12.077 1.00 90.69 72 ALA A CA 1
ATOM 556 C C . ALA A 1 72 ? -14.772 -0.979 11.681 1.00 90.69 72 ALA A C 1
ATOM 558 O O . ALA A 1 72 ? -15.547 -0.559 10.824 1.00 90.69 72 ALA A O 1
ATOM 559 N N . LEU A 1 73 ? -13.931 -0.166 12.329 1.00 95.69 73 LEU A N 1
ATOM 560 C CA . LEU A 1 73 ? -13.902 1.280 12.141 1.00 95.69 73 LEU A CA 1
ATOM 561 C C . LEU A 1 73 ? -12.789 1.699 11.184 1.00 95.69 73 LEU A C 1
ATOM 563 O O . LEU A 1 73 ? -11.646 1.244 11.276 1.00 95.69 73 LEU A O 1
ATOM 567 N N . VAL A 1 74 ? -13.124 2.654 10.322 1.00 97.81 74 VAL A N 1
ATOM 568 C CA . VAL A 1 74 ? -12.162 3.429 9.544 1.00 97.81 74 VAL A CA 1
ATOM 569 C C . VAL A 1 74 ? -12.183 4.863 10.054 1.00 97.81 74 VAL A C 1
ATOM 571 O O . VAL A 1 74 ? -13.249 5.471 10.159 1.00 97.81 74 VAL A O 1
ATOM 574 N N . TYR A 1 75 ? -11.008 5.408 10.350 1.00 97.94 75 TYR A N 1
ATOM 575 C CA . TYR A 1 75 ? -10.829 6.802 10.742 1.00 97.94 75 TYR A CA 1
ATOM 576 C C . TYR A 1 75 ? -10.303 7.604 9.563 1.00 97.94 75 TYR A C 1
ATOM 578 O O . TYR A 1 75 ? -9.243 7.289 9.038 1.00 97.94 75 TYR A O 1
ATOM 586 N N . LEU A 1 76 ? -11.013 8.650 9.162 1.00 98.25 76 LEU A N 1
ATOM 587 C CA . LEU A 1 76 ? -10.531 9.643 8.211 1.00 98.25 76 LEU A CA 1
ATOM 588 C C . LEU A 1 76 ? -10.040 10.867 8.975 1.00 98.25 76 LEU A C 1
ATOM 590 O O . LEU A 1 76 ? -10.759 11.395 9.823 1.00 98.25 76 LEU A O 1
ATOM 594 N N . VAL A 1 77 ? -8.838 11.318 8.636 1.00 98.25 77 VAL A N 1
ATOM 595 C CA . VAL A 1 77 ? -8.286 12.600 9.067 1.00 98.25 77 VAL A CA 1
ATOM 596 C C . VAL A 1 77 ? -8.245 13.532 7.862 1.00 98.25 77 VAL A C 1
ATOM 598 O O . VAL A 1 77 ? -7.575 13.239 6.866 1.00 98.25 77 VAL A O 1
ATOM 601 N N . ASP A 1 78 ? -8.972 14.641 7.949 1.00 96.88 78 ASP A N 1
ATOM 602 C CA . ASP A 1 78 ? -9.030 15.682 6.921 1.00 96.88 78 ASP A CA 1
ATOM 603 C C . ASP A 1 78 ? -9.106 17.089 7.543 1.00 96.88 78 ASP A C 1
ATOM 605 O O . ASP A 1 78 ? -8.821 17.269 8.728 1.00 96.88 78 ASP A O 1
ATOM 609 N N . ALA A 1 79 ? -9.452 18.107 6.749 1.00 96.94 79 ALA A N 1
ATOM 610 C CA . ALA A 1 79 ? -9.537 19.496 7.207 1.00 96.94 79 ALA A CA 1
ATOM 611 C C . ALA A 1 79 ? -10.549 19.722 8.352 1.00 96.94 79 ALA A C 1
ATOM 613 O O . ALA A 1 79 ? -10.415 20.694 9.090 1.00 96.94 79 ALA A O 1
ATOM 614 N N . ALA A 1 80 ? -11.542 18.843 8.517 1.00 95.94 80 ALA A N 1
ATOM 615 C CA . ALA A 1 80 ? -12.501 18.879 9.620 1.00 95.94 80 ALA A CA 1
ATOM 616 C C . ALA A 1 80 ? -12.010 18.126 10.875 1.00 95.94 80 ALA A C 1
ATOM 618 O O . ALA A 1 80 ? -12.717 18.090 11.881 1.00 95.94 80 ALA A O 1
ATOM 619 N N . GLY A 1 81 ? -10.815 17.527 10.832 1.00 97.06 81 GLY A N 1
ATOM 620 C CA . GLY A 1 81 ? -10.245 16.714 11.903 1.00 97.06 81 GLY A CA 1
ATOM 621 C C . GLY A 1 81 ? -10.490 15.215 11.712 1.00 97.06 81 GLY A C 1
ATOM 622 O O . GLY A 1 81 ? -10.632 14.726 10.591 1.00 97.06 81 GLY A O 1
ATOM 623 N N . THR A 1 82 ? -10.497 14.470 12.820 1.00 97.38 82 THR A N 1
ATOM 624 C CA . THR A 1 82 ? -10.660 13.008 12.818 1.00 97.38 82 THR A CA 1
ATOM 625 C C . THR A 1 82 ? -12.129 12.621 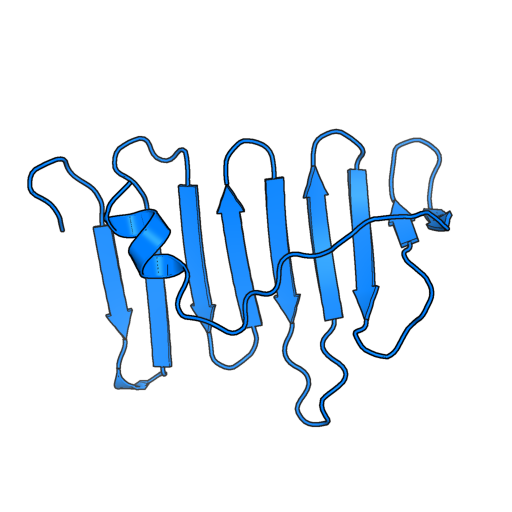12.935 1.00 97.38 82 THR A C 1
ATOM 627 O O . THR A 1 82 ? -12.805 13.015 13.884 1.00 97.38 82 THR A O 1
ATOM 630 N N . ARG A 1 83 ? -12.613 11.781 12.019 1.00 96.62 83 ARG A N 1
ATOM 631 C CA . ARG A 1 83 ? -13.978 11.235 12.031 1.00 96.62 83 ARG A CA 1
ATOM 632 C C . ARG A 1 83 ? -14.004 9.772 11.619 1.00 96.62 83 ARG A C 1
ATOM 634 O O . ARG A 1 83 ? -13.120 9.306 10.906 1.00 96.62 83 ARG A O 1
ATOM 641 N N . THR A 1 84 ? -15.031 9.045 12.043 1.00 96.88 84 THR A N 1
ATOM 642 C CA . THR A 1 84 ? -15.302 7.712 11.499 1.00 96.88 84 THR A CA 1
ATOM 643 C C . THR A 1 84 ? -15.903 7.833 10.099 1.00 96.88 84 THR A C 1
ATOM 645 O O . THR A 1 84 ? -16.628 8.781 9.795 1.00 96.88 84 THR A O 1
ATOM 648 N N . THR A 1 85 ? -15.569 6.898 9.215 1.00 95.44 85 THR A N 1
ATOM 649 C CA . THR A 1 85 ? -16.044 6.882 7.828 1.00 95.44 85 THR A CA 1
ATOM 650 C C . THR A 1 85 ? -16.190 5.450 7.313 1.00 95.44 85 THR A C 1
ATOM 652 O O . THR A 1 85 ? -15.839 4.488 7.995 1.00 95.44 85 THR A O 1
ATOM 655 N N . THR A 1 86 ? -16.662 5.317 6.077 1.00 92.44 86 THR A N 1
ATOM 656 C CA . THR A 1 86 ? -16.565 4.096 5.276 1.00 92.44 86 THR A CA 1
ATOM 657 C C . THR A 1 86 ? -15.500 4.287 4.197 1.00 92.44 86 THR A C 1
ATOM 659 O O . THR A 1 86 ? -15.595 5.210 3.385 1.00 92.44 86 THR A O 1
ATOM 662 N N . ASP A 1 87 ? -14.504 3.412 4.163 1.00 91.69 87 ASP A N 1
ATOM 663 C CA . ASP A 1 87 ? -13.507 3.324 3.095 1.00 91.69 87 ASP A CA 1
ATOM 664 C C . ASP A 1 87 ? -13.115 1.850 2.939 1.00 91.69 87 ASP A C 1
ATOM 666 O O . ASP A 1 87 ? -13.267 1.059 3.868 1.00 91.69 87 ASP A O 1
ATOM 670 N N . THR A 1 88 ? -12.633 1.472 1.765 1.00 92.56 88 THR A N 1
ATOM 671 C CA . THR A 1 88 ? -12.165 0.103 1.485 1.00 92.56 88 THR A CA 1
ATOM 672 C C . THR A 1 88 ? -10.659 0.119 1.330 1.00 92.56 88 THR A C 1
ATOM 674 O O . THR A 1 88 ? -10.120 1.131 0.921 1.00 92.56 88 THR A O 1
ATOM 677 N N . PHE A 1 89 ? -9.943 -0.953 1.629 1.00 95.19 89 PHE A N 1
ATOM 678 C CA . PHE A 1 89 ? -8.496 -1.007 1.404 1.00 95.19 89 PHE A CA 1
ATOM 679 C C . PHE A 1 89 ? -8.193 -2.124 0.419 1.00 95.19 89 PHE A C 1
ATOM 681 O O . PHE A 1 89 ? -8.882 -3.144 0.399 1.00 95.19 89 PHE A O 1
ATOM 688 N N . LEU A 1 90 ? -7.206 -1.899 -0.439 1.00 94.19 90 LEU A N 1
ATOM 689 C CA . LEU A 1 90 ? -6.817 -2.855 -1.456 1.00 94.19 90 LEU A CA 1
ATOM 690 C C . LEU A 1 90 ? -6.123 -4.045 -0.791 1.00 94.19 90 LEU A C 1
ATOM 692 O O . LEU A 1 90 ? -5.214 -3.870 0.026 1.00 94.19 90 LEU A O 1
ATOM 696 N N . ASP A 1 91 ? -6.525 -5.260 -1.167 1.00 91.81 91 ASP A N 1
ATOM 697 C CA . ASP A 1 91 ? -5.797 -6.450 -0.746 1.00 91.81 91 ASP A CA 1
ATOM 698 C C . ASP A 1 91 ? -4.440 -6.491 -1.455 1.00 91.81 91 ASP A C 1
ATOM 700 O O . ASP A 1 91 ? -4.317 -6.823 -2.634 1.00 91.81 91 ASP A O 1
ATOM 704 N N . MET A 1 92 ? -3.403 -6.130 -0.709 1.00 93.94 92 MET A N 1
ATOM 705 C CA . MET A 1 92 ? -2.027 -6.174 -1.168 1.00 93.94 92 MET A CA 1
ATOM 706 C C . MET A 1 92 ? -1.350 -7.497 -0.807 1.00 93.94 92 MET A C 1
ATOM 708 O O . MET A 1 92 ? -0.139 -7.486 -0.665 1.00 93.94 92 MET A O 1
ATOM 712 N N . SER A 1 93 ? -2.055 -8.618 -0.617 1.00 90.69 93 SER A N 1
ATOM 713 C CA . SER A 1 93 ? -1.461 -9.924 -0.273 1.00 90.69 93 SER A CA 1
ATOM 714 C C . SER A 1 93 ? -0.526 -10.474 -1.361 1.00 90.69 93 SER A C 1
ATOM 716 O O . SER A 1 93 ? 0.544 -11.021 -1.054 1.00 90.69 93 SER A O 1
ATOM 718 N N . GLN A 1 94 ? -0.872 -10.250 -2.628 1.00 93.88 94 GLN A N 1
ATOM 719 C CA . GLN A 1 94 ? -0.131 -10.708 -3.806 1.00 93.88 94 GLN A CA 1
ATOM 720 C C . GLN A 1 94 ? 1.023 -9.769 -4.199 1.00 93.88 94 GLN A C 1
ATOM 722 O O . GLN A 1 94 ? 1.153 -8.657 -3.680 1.00 93.88 94 GLN A O 1
ATOM 727 N N . ASP A 1 95 ? 1.881 -10.216 -5.124 1.00 96.12 95 ASP A N 1
ATOM 728 C CA . ASP A 1 95 ? 2.925 -9.364 -5.704 1.00 96.12 95 ASP A CA 1
ATOM 729 C C . ASP A 1 95 ? 2.337 -8.388 -6.739 1.00 96.12 95 ASP A C 1
ATOM 731 O O . ASP A 1 95 ? 2.341 -8.628 -7.946 1.00 96.12 95 ASP A O 1
ATOM 735 N N . PHE A 1 96 ? 1.860 -7.241 -6.256 1.00 96.50 96 PHE A N 1
ATOM 736 C CA . PHE A 1 96 ? 1.343 -6.161 -7.099 1.00 96.50 96 PHE A CA 1
ATOM 737 C C . PHE A 1 96 ? 2.442 -5.396 -7.860 1.00 96.50 96 PHE A C 1
ATOM 739 O O . PHE A 1 96 ? 2.132 -4.587 -8.735 1.00 96.50 96 PHE A O 1
ATOM 746 N N . THR A 1 97 ? 3.730 -5.627 -7.572 1.00 97.38 97 THR A N 1
ATOM 747 C CA . THR A 1 97 ? 4.828 -4.884 -8.216 1.00 97.38 97 THR A CA 1
ATOM 748 C C . THR A 1 97 ? 5.017 -5.270 -9.680 1.00 97.38 97 THR A C 1
ATOM 750 O O . THR A 1 97 ? 5.519 -4.465 -10.462 1.00 97.38 97 THR A O 1
ATOM 753 N N . LEU A 1 98 ? 4.570 -6.464 -10.084 1.00 95.94 98 LEU A N 1
ATOM 754 C CA . LEU A 1 98 ? 4.536 -6.873 -11.490 1.00 95.94 98 LEU A CA 1
ATOM 755 C C . LEU A 1 98 ? 3.542 -6.024 -12.289 1.00 95.94 98 LEU A C 1
ATOM 757 O O . LEU A 1 98 ? 3.882 -5.538 -13.365 1.00 95.94 98 LEU A O 1
ATOM 761 N N . ASN A 1 99 ? 2.369 -5.746 -11.715 1.00 94.31 99 ASN A N 1
ATOM 762 C CA . ASN A 1 99 ? 1.372 -4.858 -12.317 1.00 94.31 99 ASN A CA 1
ATOM 763 C C . ASN A 1 99 ? 1.840 -3.403 -12.388 1.00 94.31 99 ASN A C 1
ATOM 765 O O . ASN A 1 99 ? 1.260 -2.632 -13.136 1.00 94.31 99 ASN A O 1
ATOM 769 N N . VAL A 1 100 ? 2.835 -3.000 -11.593 1.00 96.44 100 VAL A N 1
ATOM 770 C CA . VAL A 1 100 ? 3.488 -1.685 -11.711 1.00 96.44 100 VAL A CA 1
ATOM 771 C C . VAL A 1 100 ? 4.552 -1.706 -12.803 1.00 96.44 100 VAL A C 1
ATOM 773 O O . VAL A 1 100 ? 4.695 -0.737 -13.540 1.00 96.44 100 VAL A O 1
ATOM 776 N N . PHE A 1 101 ? 5.311 -2.796 -12.888 1.00 96.19 101 PHE A N 1
ATOM 777 C CA . PHE A 1 101 ? 6.454 -2.921 -13.785 1.00 96.19 101 PHE A CA 1
ATOM 778 C C . PHE A 1 101 ? 6.061 -3.101 -15.254 1.00 96.19 101 PHE A C 1
ATOM 780 O O . PHE A 1 101 ? 6.769 -2.610 -16.124 1.00 96.19 101 PHE A O 1
ATOM 787 N N . TYR A 1 102 ? 4.946 -3.777 -15.527 1.00 91.81 102 TYR A N 1
ATOM 788 C CA . TYR A 1 102 ? 4.426 -3.982 -16.884 1.00 91.81 102 TYR A CA 1
ATOM 789 C C . TYR A 1 102 ? 3.367 -2.947 -17.294 1.00 91.81 102 TYR A C 1
ATOM 791 O O . TYR A 1 102 ? 2.588 -3.202 -18.212 1.00 91.81 102 TYR A O 1
ATOM 799 N N . LYS A 1 103 ? 3.308 -1.814 -16.587 1.00 78.94 103 LYS A N 1
ATOM 800 C CA . LYS A 1 103 ? 2.336 -0.740 -16.811 1.00 78.94 103 LYS A CA 1
ATOM 801 C C . LYS A 1 103 ? 2.931 0.454 -17.535 1.00 78.94 103 LYS A C 1
ATOM 803 O O . LYS A 1 103 ? 4.080 0.825 -17.199 1.00 78.94 103 LYS A O 1
#

Organism: Eumeta variegata (NCBI:txid151549)

Radius of gyration: 14.93 Å; chains: 1; bounding box: 35×31×38 Å

Sequence (103 aa):
MTIDGAVRMTNVKNNIILALSRSGAAAGLIHPNGRVYHYGSRVEIQARHQQGNNKYAKMWYKGVSFTAEQCALVYLVDAAGTRTTTDTFLDMSQDFTLNVFYK

Foldseek 3Di:
DDPLQKDWDADPVQRWIWTAASVSQWIKIDGPQWIWIHHHFKIKIWGDDPVQFIKIWMQGPQAIWIDTPPDPWIWGQHPVGIDTDDDDHDPPVDDCRVVRRVD

pLDDT: mean 95.35, std 3.47, range [78.94, 98.44]